Protein AF-A0A7C2IP32-F1 (afdb_monomer)

pLDDT: mean 75.03, s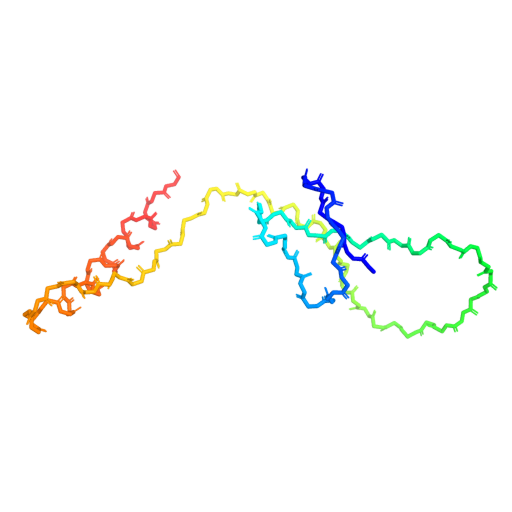td 16.5, range [39.69, 95.56]

Mean predicted aligned error: 17.82 Å

Foldseek 3Di:
DWAFPPPRDDDPDPPDQADPPPRGGTHDDDDPDDDDDDDDPPPPPPPDPPPPVVPPPPDDDQDQDDDPDPDVVCNVVSVVVSVVVVVVVVPDD

Structure (mmCIF, N/CA/C/O backbone):
data_AF-A0A7C2IP32-F1
#
_entry.id   AF-A0A7C2IP32-F1
#
loop_
_atom_site.group_PDB
_atom_site.id
_atom_site.type_symbol
_atom_site.label_atom_id
_atom_site.label_alt_id
_atom_site.label_comp_id
_atom_site.label_asym_id
_atom_site.label_entity_id
_atom_site.label_seq_id
_atom_site.pdbx_PDB_ins_code
_ato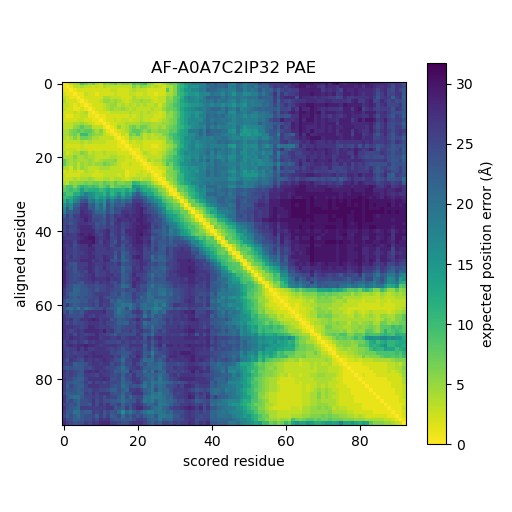m_site.Cartn_x
_atom_site.Cartn_y
_atom_site.Cartn_z
_atom_site.occupancy
_atom_site.B_iso_or_equiv
_atom_site.auth_seq_id
_atom_site.auth_comp_id
_atom_site.auth_asym_id
_atom_site.auth_atom_id
_atom_site.pdbx_PDB_model_num
ATOM 1 N N . MET A 1 1 ? -18.290 -25.508 3.412 1.00 82.69 1 MET A N 1
ATOM 2 C CA . MET A 1 1 ? -18.603 -24.514 2.354 1.00 82.69 1 MET A CA 1
ATOM 3 C C . MET A 1 1 ? -18.542 -23.125 2.964 1.00 82.69 1 MET A C 1
ATOM 5 O O . MET A 1 1 ? -19.142 -22.922 4.016 1.00 82.69 1 MET A O 1
ATOM 9 N N . LYS A 1 2 ? -17.816 -22.187 2.349 1.00 85.31 2 LYS A N 1
ATOM 10 C CA . LYS A 1 2 ? -17.694 -20.816 2.861 1.00 85.31 2 LYS A CA 1
ATOM 11 C C . LYS A 1 2 ? -18.513 -19.849 2.011 1.00 85.31 2 LYS A C 1
ATOM 13 O O . LYS A 1 2 ? -18.499 -19.966 0.789 1.00 85.31 2 LYS A O 1
ATOM 18 N N . ARG A 1 3 ? -19.225 -18.901 2.625 1.00 87.56 3 ARG A N 1
ATOM 19 C CA . ARG A 1 3 ? -20.089 -17.943 1.913 1.00 87.56 3 ARG A CA 1
ATOM 20 C C . ARG A 1 3 ? -19.660 -16.508 2.178 1.00 87.56 3 ARG A C 1
ATOM 22 O O . ARG A 1 3 ? -19.326 -16.148 3.303 1.00 87.56 3 ARG A O 1
ATOM 29 N N . CYS A 1 4 ? -19.677 -15.690 1.134 1.00 88.19 4 CYS A N 1
ATOM 30 C CA . CYS A 1 4 ? -19.437 -14.260 1.254 1.00 88.19 4 CYS A CA 1
ATOM 31 C C . CYS A 1 4 ? -20.699 -13.541 1.769 1.00 88.19 4 CYS A C 1
ATOM 33 O O . CYS A 1 4 ? -21.760 -13.721 1.165 1.00 88.19 4 CYS A O 1
ATOM 35 N N . PRO A 1 5 ? -20.616 -12.689 2.807 1.00 84.88 5 PRO A N 1
ATOM 36 C CA . PRO A 1 5 ? -21.767 -11.928 3.305 1.00 84.88 5 PRO A CA 1
ATOM 37 C C . PRO A 1 5 ? -22.226 -10.823 2.337 1.00 84.88 5 PRO A C 1
ATOM 39 O O . PRO A 1 5 ? -23.408 -10.504 2.294 1.00 84.88 5 PRO A O 1
ATOM 42 N N . THR A 1 6 ? -21.311 -10.283 1.528 1.00 82.88 6 THR A N 1
ATOM 43 C CA . THR A 1 6 ? -21.574 -9.153 0.621 1.00 82.88 6 THR A CA 1
ATOM 44 C C . THR A 1 6 ? -22.168 -9.589 -0.720 1.00 82.88 6 THR A C 1
ATOM 46 O O . THR A 1 6 ? -23.259 -9.163 -1.085 1.00 82.88 6 THR A O 1
ATOM 49 N N . CYS A 1 7 ? -21.485 -10.471 -1.460 1.00 88.94 7 CYS A N 1
ATOM 50 C CA . CYS A 1 7 ? -21.927 -10.914 -2.790 1.00 88.94 7 CYS A CA 1
ATOM 51 C C . CYS A 1 7 ? -22.652 -12.267 -2.801 1.00 88.94 7 CYS A C 1
ATOM 53 O O . CYS A 1 7 ? -23.005 -12.768 -3.868 1.00 88.94 7 CYS A O 1
ATOM 55 N N . GLN A 1 8 ? -22.843 -12.890 -1.633 1.00 86.44 8 GLN A N 1
ATOM 56 C CA . GLN A 1 8 ? -23.579 -14.147 -1.454 1.00 86.44 8 GLN A CA 1
ATOM 57 C C . GLN A 1 8 ? -23.017 -15.384 -2.180 1.00 86.44 8 GLN A C 1
ATOM 59 O O . GLN A 1 8 ? -23.625 -16.456 -2.100 1.00 86.44 8 GLN A O 1
ATOM 64 N N . ARG A 1 9 ? -21.849 -15.277 -2.830 1.00 86.38 9 ARG A N 1
ATOM 65 C CA . ARG A 1 9 ? -21.164 -16.403 -3.479 1.00 86.38 9 ARG A CA 1
ATOM 66 C C . ARG A 1 9 ? -20.650 -17.414 -2.460 1.00 86.38 9 ARG A C 1
ATOM 68 O O . ARG A 1 9 ? -20.123 -17.044 -1.408 1.00 86.38 9 ARG A O 1
ATOM 75 N N . THR A 1 10 ? -20.763 -18.686 -2.826 1.00 87.94 10 THR A N 1
ATOM 76 C CA . THR A 1 10 ? -20.284 -19.824 -2.042 1.00 87.94 10 THR A CA 1
ATOM 77 C C . THR A 1 10 ? -19.024 -20.381 -2.687 1.00 87.94 10 THR A C 1
ATOM 79 O O . THR A 1 10 ? -19.009 -20.668 -3.882 1.00 87.94 10 THR A O 1
ATOM 82 N N . TYR A 1 11 ? -17.978 -20.544 -1.887 1.00 86.62 11 TYR A N 1
ATOM 83 C CA . TYR A 1 11 ? -16.708 -21.123 -2.289 1.00 86.62 11 TYR A CA 1
ATOM 84 C C . TYR A 1 11 ? -16.534 -22.484 -1.609 1.00 86.62 11 TYR A C 1
ATOM 86 O O . TYR A 1 11 ? -16.811 -22.658 -0.414 1.00 86.62 11 TYR A O 1
ATOM 94 N N . THR A 1 12 ? -16.112 -23.463 -2.402 1.00 85.69 12 THR A N 1
ATOM 95 C CA . THR A 1 12 ? -15.794 -24.826 -1.955 1.00 85.69 12 THR A CA 1
ATOM 96 C C . THR A 1 12 ? -14.346 -24.959 -1.499 1.00 85.69 12 THR A C 1
ATOM 98 O O . THR A 1 12 ? -14.032 -25.887 -0.768 1.00 85.69 12 THR A O 1
ATOM 101 N N . ASP A 1 13 ? -13.487 -24.027 -1.907 1.00 81.25 13 ASP A N 1
ATOM 102 C CA . ASP A 1 13 ? -12.086 -23.977 -1.514 1.00 81.25 13 ASP A CA 1
ATOM 103 C C . ASP A 1 13 ? -11.957 -23.553 -0.043 1.00 81.25 13 ASP A C 1
ATOM 105 O O . ASP A 1 13 ? -12.355 -22.452 0.353 1.00 81.25 13 ASP A O 1
ATOM 109 N N . GLU A 1 14 ? -11.431 -24.455 0.783 1.00 72.00 14 GLU A N 1
ATOM 110 C CA . GLU A 1 14 ? -11.284 -24.242 2.221 1.00 72.00 14 GLU A CA 1
ATOM 111 C C . GLU A 1 14 ? -10.108 -23.322 2.574 1.00 72.00 14 GLU A C 1
ATOM 113 O O . GLU A 1 14 ? -10.143 -22.671 3.625 1.00 72.00 14 GLU A O 1
ATOM 118 N N . MET A 1 15 ? -9.110 -23.190 1.690 1.00 81.56 15 MET A N 1
ATOM 119 C CA . MET A 1 15 ? -7.994 -22.255 1.862 1.00 81.56 15 MET A CA 1
ATOM 120 C C . MET A 1 15 ? -8.405 -20.809 1.571 1.00 81.56 15 MET A C 1
ATOM 122 O O . MET A 1 15 ? -7.801 -19.878 2.112 1.00 81.56 15 MET A O 1
ATOM 126 N N . LEU A 1 16 ? -9.473 -20.593 0.796 1.00 81.00 16 LEU A N 1
ATOM 127 C CA . LEU A 1 16 ? -10.028 -19.261 0.579 1.00 81.00 16 LEU A CA 1
ATOM 128 C C . LEU A 1 16 ? -10.601 -18.686 1.885 1.00 81.00 16 LEU A C 1
ATOM 130 O O . LEU A 1 16 ? -11.604 -19.149 2.437 1.00 81.00 16 LEU A O 1
ATOM 134 N N . LYS A 1 17 ? -9.945 -17.643 2.398 1.00 83.94 17 LYS A N 1
ATOM 135 C CA . LYS A 1 17 ? -10.406 -16.860 3.558 1.00 83.94 17 LYS A CA 1
ATOM 136 C C . LYS A 1 17 ? -11.235 -15.639 3.145 1.00 83.94 17 LYS A C 1
ATOM 138 O O . LYS A 1 17 ? -12.084 -15.202 3.915 1.00 83.94 17 LYS A O 1
ATOM 143 N N . PHE A 1 18 ? -11.035 -15.141 1.923 1.00 86.81 18 PHE A N 1
ATOM 144 C CA . PHE A 1 18 ? -11.622 -13.898 1.417 1.00 86.81 18 PHE A CA 1
ATOM 145 C C . PHE A 1 18 ? -12.368 -14.113 0.100 1.00 86.81 18 PHE A C 1
ATOM 147 O O . PHE A 1 18 ? -12.019 -14.984 -0.702 1.00 86.81 18 PHE A O 1
ATOM 154 N N . CYS A 1 19 ? -13.392 -13.298 -0.135 1.00 89.19 19 CYS A N 1
ATOM 155 C CA . CYS A 1 19 ? -14.109 -13.262 -1.396 1.00 89.19 19 CYS A CA 1
ATOM 156 C C . CYS A 1 19 ? -13.238 -12.657 -2.502 1.00 89.19 19 CYS A C 1
ATOM 158 O O . CYS A 1 19 ? -12.660 -11.586 -2.340 1.00 89.19 19 CYS A O 1
ATOM 160 N N . ARG A 1 20 ? -13.203 -13.306 -3.668 1.00 86.56 20 ARG A N 1
ATOM 161 C CA . ARG A 1 20 ? -12.389 -12.866 -4.814 1.00 86.56 20 ARG A CA 1
ATOM 162 C C . ARG A 1 20 ? -12.909 -11.609 -5.525 1.00 86.56 20 ARG A C 1
ATOM 164 O O . ARG A 1 20 ? -12.191 -11.081 -6.362 1.00 86.56 20 ARG A O 1
ATOM 171 N N . ALA A 1 21 ? -14.142 -11.174 -5.260 1.00 82.88 21 ALA A N 1
ATOM 172 C CA . ALA A 1 21 ? -14.751 -10.018 -5.930 1.00 82.88 21 ALA A CA 1
ATOM 173 C C . ALA A 1 21 ? -14.723 -8.739 -5.076 1.00 82.88 21 ALA A C 1
ATOM 175 O O . ALA A 1 21 ? -14.596 -7.647 -5.614 1.00 82.88 21 ALA A O 1
ATOM 176 N N . ASP A 1 22 ? -14.842 -8.885 -3.758 1.00 79.94 22 ASP A N 1
ATOM 177 C CA . ASP A 1 22 ? -15.114 -7.778 -2.832 1.00 79.94 22 ASP A CA 1
ATOM 178 C C . ASP A 1 22 ? -14.238 -7.817 -1.566 1.00 79.94 22 ASP A C 1
ATOM 180 O O . ASP A 1 22 ? -14.359 -6.952 -0.705 1.00 79.94 22 ASP A O 1
ATOM 184 N N . GLY A 1 23 ? -13.338 -8.800 -1.440 1.00 82.38 23 GLY A N 1
ATOM 185 C CA . GLY A 1 23 ? -12.381 -8.897 -0.332 1.00 82.38 23 GLY A CA 1
ATOM 186 C C . GLY A 1 23 ? -12.990 -9.259 1.027 1.00 82.38 23 GLY A C 1
ATOM 187 O O . GLY A 1 23 ? -12.247 -9.448 1.987 1.00 82.38 23 GLY A O 1
ATOM 188 N N . ALA A 1 24 ? -14.315 -9.403 1.131 1.00 83.69 24 ALA A N 1
ATOM 189 C CA . ALA A 1 24 ? -14.982 -9.718 2.389 1.00 83.69 24 ALA A CA 1
ATOM 190 C C . ALA A 1 24 ? -14.604 -11.117 2.907 1.00 83.69 24 ALA A C 1
ATOM 192 O O . ALA A 1 24 ? -14.483 -12.076 2.138 1.00 83.69 24 ALA A O 1
ATOM 193 N N . THR A 1 25 ? -14.450 -11.249 4.224 1.00 85.00 25 THR A N 1
ATOM 194 C CA . THR A 1 25 ? -14.140 -12.524 4.883 1.00 85.00 25 THR A CA 1
ATOM 195 C C . THR A 1 25 ? -15.274 -13.525 4.682 1.00 85.00 25 THR A C 1
ATOM 197 O O . THR A 1 25 ? -16.443 -13.224 4.931 1.00 85.00 25 THR A O 1
ATOM 20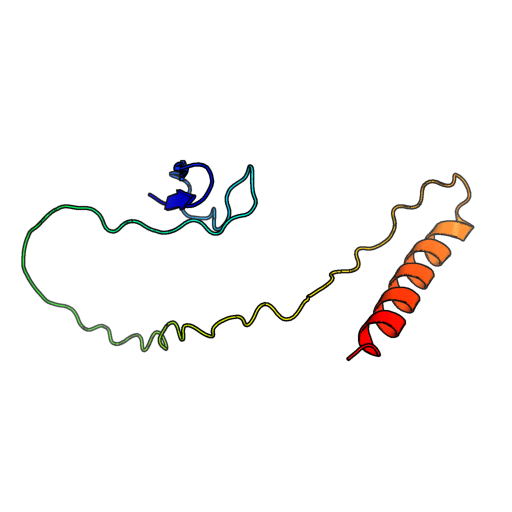0 N N . LEU A 1 26 ? -14.934 -14.733 4.236 1.00 86.12 26 LEU A N 1
ATOM 201 C CA . LEU A 1 26 ? -15.918 -15.783 4.008 1.00 86.12 26 LEU A CA 1
ATOM 202 C C . LEU A 1 26 ? -16.258 -16.493 5.322 1.00 86.12 26 LEU A C 1
ATOM 204 O O . LEU A 1 26 ? -15.367 -16.967 6.028 1.00 86.12 26 LEU A O 1
ATOM 208 N N . VAL A 1 27 ? -17.549 -16.624 5.618 1.00 83.19 27 VAL A N 1
ATOM 209 C CA . VAL A 1 27 ? -18.032 -17.313 6.822 1.00 83.19 27 VAL A CA 1
ATOM 210 C C . VAL A 1 27 ? -18.292 -18.789 6.535 1.00 83.19 27 VAL A C 1
ATOM 212 O O . VAL A 1 27 ? -18.813 -19.146 5.475 1.00 83.19 27 VAL A O 1
ATOM 215 N N . ILE A 1 28 ? -17.917 -19.657 7.475 1.00 78.62 28 ILE A N 1
ATOM 216 C CA . ILE A 1 28 ? -18.218 -21.090 7.418 1.00 78.62 28 ILE A CA 1
ATOM 217 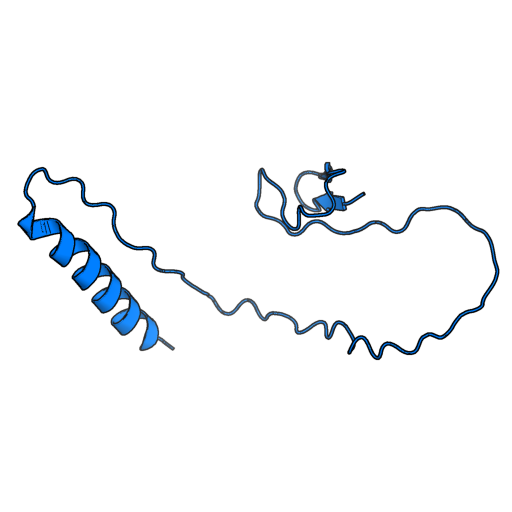C C . ILE A 1 28 ? -19.659 -21.249 7.899 1.00 78.62 28 ILE A C 1
ATOM 219 O O . ILE A 1 28 ? -19.939 -20.978 9.065 1.00 78.62 28 ILE A O 1
ATOM 223 N N . LEU A 1 29 ? -20.578 -21.662 7.021 1.00 64.56 29 LEU A N 1
ATOM 224 C CA . LEU A 1 29 ? -21.878 -22.111 7.514 1.00 64.56 29 LEU A CA 1
ATOM 225 C C . LEU A 1 29 ? -21.708 -23.519 8.103 1.00 64.56 29 LEU A C 1
ATOM 227 O O . LEU A 1 29 ? -21.174 -24.387 7.401 1.00 64.56 29 LEU A O 1
ATOM 231 N N . PRO A 1 30 ? -22.153 -23.763 9.350 1.00 59.97 30 PRO A N 1
ATOM 232 C CA . PRO A 1 30 ? -22.268 -25.120 9.855 1.00 59.97 30 PRO A CA 1
ATOM 233 C C . PRO A 1 30 ? -23.239 -25.902 8.955 1.00 59.97 30 PRO A C 1
ATOM 235 O O . PRO A 1 30 ? -24.237 -25.333 8.495 1.00 59.97 30 PRO A O 1
ATOM 238 N N . PRO A 1 31 ? -22.951 -27.179 8.649 1.00 54.34 31 PRO A N 1
ATOM 239 C CA . PRO A 1 31 ? -23.874 -28.001 7.889 1.00 54.34 31 PRO A CA 1
ATOM 240 C C . PRO A 1 31 ? -25.165 -28.161 8.694 1.00 54.34 31 PRO A C 1
ATOM 242 O O . PRO A 1 31 ? -25.153 -28.574 9.852 1.00 54.34 31 PRO A O 1
ATOM 245 N N . ALA A 1 32 ? -26.286 -27.794 8.080 1.00 51.94 32 ALA A N 1
ATOM 246 C CA . ALA A 1 32 ? -27.604 -28.079 8.614 1.00 51.94 32 ALA A CA 1
ATOM 247 C C . ALA A 1 32 ? -27.888 -29.576 8.444 1.00 51.94 32 ALA A C 1
ATOM 249 O O . ALA A 1 32 ? -28.434 -29.994 7.427 1.00 51.94 32 ALA A O 1
ATOM 250 N N . SER A 1 33 ? -27.498 -30.382 9.424 1.00 46.84 33 SER A N 1
ATOM 251 C CA . SER A 1 33 ? -28.057 -31.718 9.608 1.00 46.84 33 SER A CA 1
ATOM 252 C C . SER A 1 33 ? -27.860 -32.155 11.051 1.00 46.84 33 SER A C 1
ATOM 254 O O . SER A 1 33 ? -26.735 -32.356 11.505 1.00 46.84 33 SER A O 1
ATOM 256 N N . SER A 1 34 ? -28.992 -32.238 11.743 1.00 58.72 34 SER A N 1
ATOM 257 C CA . SER A 1 34 ? -29.231 -33.005 12.957 1.00 58.72 34 SER A CA 1
ATOM 258 C C . SER A 1 34 ? -28.494 -34.342 12.925 1.00 58.72 34 SER A C 1
ATOM 260 O O . SER A 1 34 ? -28.505 -34.992 11.888 1.00 58.72 34 SER A O 1
ATOM 262 N N . ASP A 1 35 ? -27.831 -34.701 14.023 1.00 43.16 35 ASP A N 1
ATOM 263 C CA . ASP A 1 35 ? -27.975 -35.971 14.748 1.00 43.16 35 ASP A CA 1
ATOM 264 C C . ASP A 1 35 ? -26.857 -36.077 15.810 1.00 43.16 35 ASP A C 1
ATOM 266 O O . ASP A 1 35 ? -25.712 -35.667 15.629 1.00 43.16 35 ASP A O 1
ATOM 270 N N . ASN A 1 36 ? -27.273 -36.545 16.976 1.00 66.56 36 ASN A N 1
ATOM 271 C CA . ASN A 1 36 ? -26.599 -36.682 18.263 1.00 66.56 36 ASN A CA 1
ATOM 272 C C . ASN A 1 36 ? -25.468 -37.731 18.303 1.00 66.56 36 ASN A C 1
ATOM 274 O O . ASN A 1 36 ? -25.677 -38.861 17.880 1.00 66.56 36 ASN A O 1
ATOM 278 N N . GLU A 1 37 ? -24.332 -37.403 18.933 1.00 47.09 37 GLU A N 1
ATOM 279 C CA . GLU A 1 37 ? -23.783 -38.047 20.155 1.00 47.09 37 GLU A CA 1
ATOM 280 C C . GLU A 1 37 ? -22.320 -37.604 20.417 1.00 47.09 37 GLU A C 1
ATOM 282 O O . GLU A 1 37 ? -21.598 -37.242 19.484 1.00 47.09 37 GLU A O 1
ATOM 287 N N . PRO A 1 38 ? -21.890 -37.574 21.694 1.00 63.09 38 PRO A N 1
ATOM 288 C CA . PRO A 1 38 ? -20.620 -37.017 22.146 1.00 63.09 38 PRO A CA 1
ATOM 289 C C . PRO A 1 38 ? -19.487 -38.054 22.069 1.00 63.09 38 PRO A C 1
ATOM 291 O O . PRO A 1 38 ? -19.744 -39.245 21.925 1.00 63.09 38 PRO A O 1
AT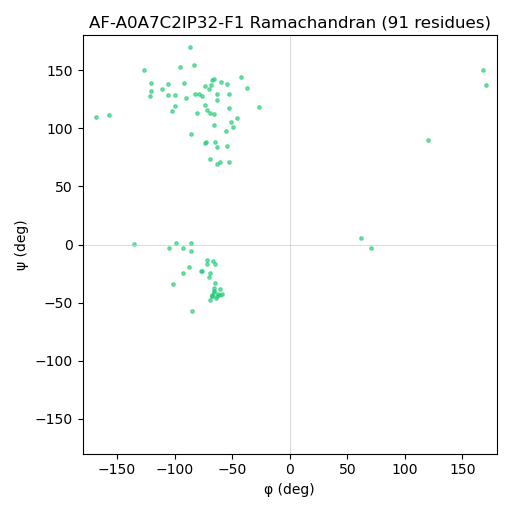OM 294 N N . THR A 1 39 ? -18.243 -37.594 22.269 1.00 43.75 39 THR A N 1
ATOM 295 C CA . THR A 1 39 ? -17.001 -38.354 22.576 1.00 43.75 39 THR A CA 1
ATOM 296 C C . THR A 1 39 ? -15.909 -38.170 21.521 1.00 43.75 39 THR A C 1
ATOM 298 O O . THR A 1 39 ? -15.811 -38.930 20.567 1.00 43.75 39 THR A O 1
ATOM 301 N N . VAL A 1 40 ? -15.057 -37.163 21.722 1.00 48.06 40 VAL A N 1
ATOM 302 C CA . VAL A 1 40 ? -13.699 -37.327 22.279 1.00 48.06 40 VAL A CA 1
ATOM 303 C C . VAL A 1 40 ? -13.159 -35.932 22.616 1.00 48.06 40 VAL A C 1
ATOM 305 O O . VAL A 1 40 ? -12.875 -35.136 21.725 1.00 48.06 40 VAL A O 1
ATOM 308 N N . ASP A 1 41 ? -13.037 -35.625 23.910 1.00 51.19 41 ASP A N 1
ATOM 309 C CA . ASP A 1 41 ? -12.300 -34.449 24.386 1.00 51.19 41 ASP A CA 1
ATOM 310 C C . ASP A 1 41 ? -10.801 -34.728 24.234 1.00 51.19 41 ASP A C 1
ATOM 312 O O . ASP A 1 41 ? -10.137 -35.258 25.121 1.00 51.19 41 ASP A O 1
ATOM 316 N N . LEU A 1 42 ? -10.271 -34.427 23.053 1.00 47.41 42 LEU A N 1
ATOM 317 C CA . LEU A 1 42 ? -8.882 -34.020 22.937 1.00 47.41 42 LEU A CA 1
ATOM 318 C C . LEU A 1 42 ? -8.898 -32.527 23.201 1.00 47.41 42 LEU A C 1
ATOM 320 O O . LEU A 1 42 ? -9.148 -31.735 22.291 1.00 47.41 42 LEU A O 1
ATOM 324 N N . SER A 1 43 ? -8.648 -32.163 24.454 1.00 51.44 43 SER A N 1
ATOM 325 C CA . SER A 1 43 ? -8.310 -30.813 24.876 1.00 51.44 43 SER A CA 1
ATOM 326 C C . SER A 1 43 ? -6.984 -30.404 24.217 1.00 51.44 43 SER A C 1
ATOM 328 O O . SER A 1 43 ? -5.942 -30.235 24.843 1.00 51.44 43 SER A O 1
ATOM 330 N N . ILE A 1 44 ? -7.025 -30.203 22.898 1.00 47.91 44 ILE A N 1
ATOM 331 C CA . ILE A 1 44 ? -6.309 -29.093 22.312 1.00 47.91 44 ILE A CA 1
ATOM 332 C C . ILE A 1 44 ? -7.041 -27.897 22.890 1.00 47.91 44 ILE A C 1
ATOM 334 O O . ILE A 1 44 ? -8.149 -27.558 22.475 1.00 47.91 44 ILE A O 1
ATOM 338 N N . THR A 1 45 ? -6.421 -27.272 23.880 1.00 45.91 45 THR A N 1
ATOM 339 C CA . THR A 1 45 ? -6.664 -25.878 24.212 1.00 45.91 45 THR A CA 1
ATOM 340 C C . THR A 1 45 ? -6.291 -25.069 22.968 1.00 45.91 45 THR A C 1
ATOM 342 O O . THR A 1 45 ? -5.258 -24.408 22.918 1.00 45.91 45 THR A O 1
ATOM 345 N N . GLN A 1 46 ? -7.104 -25.158 21.910 1.00 57.44 46 GLN A N 1
ATOM 346 C CA . GLN A 1 46 ? -7.234 -24.098 20.935 1.00 57.44 46 GLN A CA 1
ATOM 347 C C . GLN A 1 46 ? -7.849 -22.982 21.747 1.00 57.44 46 GLN A C 1
ATOM 349 O O . GLN A 1 46 ? -9.064 -22.898 21.928 1.00 57.44 46 GLN A O 1
ATOM 354 N N . GLN A 1 47 ? -6.929 -22.221 22.348 1.00 49.16 47 GLN A N 1
ATOM 355 C CA . GLN A 1 47 ? -7.125 -20.864 22.805 1.00 49.16 47 GLN A CA 1
ATOM 356 C C . GLN A 1 47 ? -8.205 -20.279 21.928 1.00 49.16 47 GLN A C 1
ATOM 358 O O . GLN A 1 47 ? -8.082 -20.312 20.697 1.00 49.16 47 GLN A O 1
ATOM 363 N N . GLY A 1 48 ? -9.300 -19.907 22.590 1.00 39.69 48 GLY A N 1
ATOM 364 C CA . GLY A 1 48 ? -10.482 -19.430 21.925 1.00 39.69 48 GLY A CA 1
ATOM 365 C C . GLY A 1 48 ? -10.071 -18.496 20.805 1.00 39.69 48 GLY A C 1
ATOM 366 O O . GLY A 1 48 ? -9.122 -17.716 20.928 1.00 39.69 48 GLY A O 1
ATOM 367 N N . ALA A 1 49 ? -10.819 -18.563 19.713 1.00 50.97 49 ALA A N 1
ATOM 368 C CA . ALA A 1 49 ? -11.068 -17.350 18.979 1.00 50.97 49 ALA A CA 1
ATOM 369 C C . ALA A 1 49 ? -11.648 -16.360 19.999 1.00 50.97 49 ALA A C 1
ATOM 371 O O . ALA A 1 49 ? -12.861 -16.234 20.159 1.00 50.97 49 ALA A O 1
ATOM 372 N N . GLU A 1 50 ? -10.766 -15.665 20.722 1.00 41.38 50 GLU A N 1
ATOM 373 C CA . GLU A 1 50 ? -10.992 -14.279 21.008 1.00 41.38 50 GLU A CA 1
ATOM 374 C C . GLU A 1 50 ? -11.407 -13.737 19.650 1.00 41.38 50 GLU A C 1
ATOM 376 O O . GLU A 1 50 ? -10.630 -13.642 18.697 1.00 41.38 50 GLU A O 1
ATOM 381 N N . THR A 1 51 ? -12.686 -13.409 19.547 1.00 44.88 51 THR A N 1
ATOM 382 C CA . THR A 1 51 ? -13.077 -12.195 18.871 1.00 44.88 51 THR A CA 1
ATOM 383 C C . THR A 1 51 ? -12.265 -11.074 19.520 1.00 44.88 51 THR A C 1
ATOM 385 O O . THR A 1 51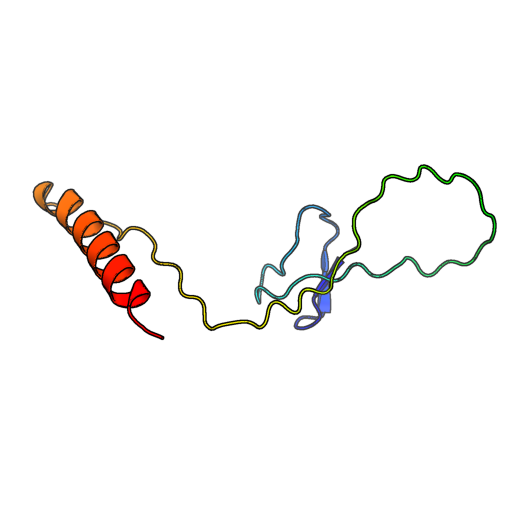 ? -12.804 -10.250 20.255 1.00 44.88 51 THR A O 1
ATOM 388 N N . THR A 1 52 ? -10.951 -11.032 19.268 1.00 46.62 52 THR A N 1
ATOM 389 C CA . THR A 1 52 ? -10.249 -9.783 19.134 1.00 46.62 52 THR A CA 1
ATOM 390 C C . THR A 1 52 ? -11.0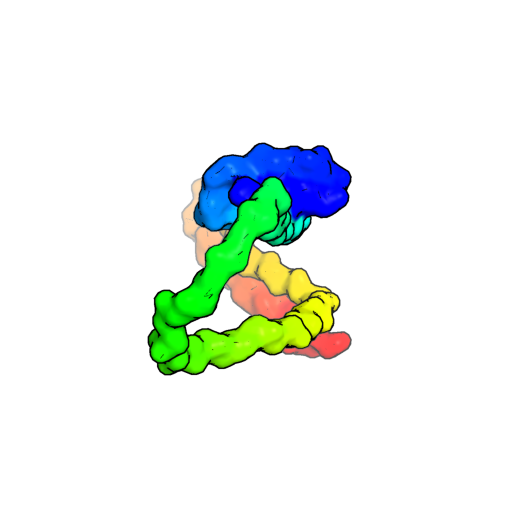71 -9.143 18.049 1.00 46.62 52 THR A C 1
ATOM 392 O O . THR A 1 52 ? -10.994 -9.511 16.875 1.00 46.62 52 THR A O 1
ATOM 395 N N . GLN A 1 53 ? -11.997 -8.282 18.468 1.00 52.62 53 GLN A N 1
ATOM 396 C CA . GLN A 1 53 ? -12.448 -7.240 17.594 1.00 52.62 53 GLN A CA 1
ATOM 397 C C . GLN A 1 53 ? -11.141 -6.654 17.105 1.00 52.62 53 GLN A C 1
ATOM 399 O O . GLN A 1 53 ? -10.444 -5.974 17.860 1.00 52.62 53 GLN A O 1
ATOM 404 N N . PHE A 1 54 ? -10.756 -7.024 15.885 1.00 54.19 54 PHE A N 1
ATOM 405 C CA . PHE A 1 54 ? -9.813 -6.262 15.119 1.00 54.19 54 PHE A CA 1
ATOM 406 C C . PHE A 1 54 ? -10.588 -4.972 14.953 1.00 54.19 54 PHE A C 1
ATOM 408 O O . PHE A 1 54 ? -11.391 -4.817 14.034 1.00 54.19 54 PHE A O 1
ATOM 415 N N . ARG A 1 55 ? -10.494 -4.112 15.977 1.00 60.34 55 ARG A N 1
ATOM 416 C CA . ARG A 1 55 ? -10.808 -2.713 15.858 1.00 60.34 55 ARG A CA 1
ATOM 417 C C . ARG A 1 55 ? -9.973 -2.385 14.656 1.00 60.34 55 ARG A C 1
ATOM 419 O O . ARG A 1 55 ? -8.754 -2.511 14.725 1.00 60.34 55 ARG A O 1
ATOM 426 N N . SER A 1 56 ? -10.649 -2.209 13.530 1.00 65.81 56 SER A N 1
ATOM 427 C CA . SER A 1 56 ? -10.023 -1.919 12.263 1.00 65.81 56 SER A CA 1
ATOM 428 C C . SER A 1 56 ? -9.480 -0.516 12.440 1.00 65.81 56 SER A C 1
ATOM 430 O O . SER A 1 56 ? -10.095 0.460 12.013 1.00 65.81 56 SER A O 1
ATOM 432 N N . SER A 1 57 ? -8.399 -0.412 13.213 1.00 75.75 57 SER A N 1
ATOM 433 C CA . SER A 1 57 ? -7.548 0.743 13.219 1.00 75.75 57 SER A CA 1
ATOM 434 C C . SER A 1 57 ? -7.203 0.939 11.753 1.00 75.75 57 SER A C 1
ATOM 436 O O . SER A 1 57 ? -6.910 -0.042 11.055 1.00 75.75 57 SER A O 1
ATOM 438 N N . PRO A 1 58 ? -7.368 2.163 11.240 1.00 82.25 58 PRO A N 1
ATOM 439 C CA . PRO A 1 58 ? -7.028 2.435 9.860 1.00 82.25 58 PRO A CA 1
ATOM 440 C C . PRO A 1 58 ? -5.586 1.970 9.641 1.00 82.25 58 PRO A C 1
ATOM 442 O O . PRO A 1 58 ? -4.668 2.419 10.318 1.00 82.25 58 PRO A O 1
ATOM 445 N N . SER A 1 59 ? -5.415 0.995 8.753 1.00 86.56 59 SER A N 1
ATOM 446 C CA . SER A 1 59 ? -4.130 0.364 8.477 1.00 86.56 59 SER A CA 1
ATOM 447 C C . SER A 1 59 ? -3.796 0.558 7.010 1.00 86.56 59 SER A C 1
ATOM 449 O O . SER A 1 59 ? -4.633 0.287 6.147 1.00 86.56 59 SER A O 1
ATOM 451 N N . ILE A 1 60 ? -2.574 0.994 6.730 1.00 89.75 60 ILE A N 1
ATOM 452 C CA . ILE A 1 60 ? -2.079 1.236 5.377 1.00 89.75 60 ILE A CA 1
ATOM 453 C C . ILE A 1 60 ? -0.846 0.360 5.179 1.00 89.75 60 ILE A C 1
ATOM 455 O O . ILE A 1 60 ? 0.067 0.378 5.999 1.00 89.75 60 ILE A O 1
ATOM 459 N N . ALA A 1 61 ? -0.830 -0.414 4.096 1.00 91.88 61 ALA A N 1
ATOM 460 C CA . ALA A 1 61 ? 0.342 -1.169 3.673 1.00 91.88 61 ALA A CA 1
ATOM 461 C C . ALA A 1 61 ? 1.045 -0.410 2.543 1.00 91.88 61 ALA A C 1
ATOM 463 O O . ALA A 1 61 ? 0.405 -0.043 1.556 1.00 91.88 61 ALA A O 1
ATOM 464 N N . VAL A 1 62 ? 2.352 -0.194 2.685 1.00 91.38 62 VAL A N 1
ATOM 465 C CA . VAL A 1 62 ? 3.204 0.383 1.639 1.00 91.38 62 VAL A CA 1
ATOM 466 C C . VAL A 1 62 ? 3.933 -0.764 0.946 1.00 91.38 62 VAL A C 1
ATOM 468 O O . VAL A 1 62 ? 4.647 -1.530 1.588 1.00 91.38 62 VAL A O 1
ATOM 471 N N . LEU A 1 63 ? 3.701 -0.913 -0.355 1.00 89.75 63 LEU A N 1
ATOM 472 C CA . LEU A 1 63 ? 4.386 -1.882 -1.212 1.00 89.75 63 LEU A CA 1
ATOM 473 C C . LEU A 1 63 ? 5.567 -1.193 -1.916 1.00 89.75 63 LEU A C 1
ATOM 475 O O . LEU A 1 63 ? 5.479 0.013 -2.158 1.00 89.75 63 LEU A O 1
ATOM 479 N N . PRO A 1 64 ? 6.628 -1.932 -2.291 1.00 84.00 64 PRO A N 1
ATOM 480 C CA . PRO A 1 64 ? 7.701 -1.387 -3.117 1.00 84.00 64 PRO A CA 1
ATOM 481 C C . PRO A 1 64 ? 7.153 -0.787 -4.415 1.00 84.00 64 PRO A C 1
ATOM 483 O O . PRO A 1 64 ? 6.260 -1.362 -5.050 1.00 84.00 64 PRO A O 1
ATOM 486 N N . PHE A 1 65 ? 7.678 0.373 -4.808 1.00 84.75 65 PHE A N 1
ATOM 487 C CA . PHE A 1 65 ? 7.267 1.024 -6.045 1.00 84.75 65 PHE A CA 1
ATOM 488 C C . PHE A 1 65 ? 7.849 0.289 -7.253 1.00 84.75 65 PHE A C 1
ATOM 490 O O . PHE A 1 65 ? 9.020 -0.075 -7.279 1.00 84.75 65 PHE A O 1
ATOM 497 N N . VAL A 1 66 ? 7.023 0.086 -8.281 1.00 82.69 66 VAL A N 1
ATOM 498 C CA . VAL A 1 66 ? 7.488 -0.481 -9.549 1.00 82.69 66 VAL A CA 1
ATOM 499 C C . VAL A 1 66 ? 8.288 0.581 -10.290 1.00 82.69 66 VAL A C 1
ATOM 501 O O . VAL A 1 66 ? 7.753 1.633 -10.647 1.00 82.69 66 VAL A O 1
ATOM 504 N N . HIS A 1 67 ? 9.553 0.284 -10.557 1.00 82.56 67 HIS A N 1
ATOM 505 C CA . HIS A 1 67 ? 10.403 1.130 -11.373 1.00 82.56 67 HIS A CA 1
ATOM 506 C C . HIS A 1 67 ? 9.927 1.099 -12.843 1.00 82.56 67 HIS A C 1
ATOM 508 O O . HIS A 1 67 ? 9.950 0.064 -13.505 1.00 82.56 67 HIS A O 1
ATOM 514 N N . MET A 1 68 ? 9.422 2.234 -13.342 1.00 79.56 68 MET A N 1
ATOM 515 C CA . MET A 1 68 ? 8.902 2.388 -14.717 1.00 79.56 68 MET A CA 1
ATOM 516 C C . MET A 1 68 ? 9.854 3.164 -15.642 1.00 79.56 68 MET A C 1
ATOM 518 O O . MET A 1 68 ? 9.553 3.345 -16.823 1.00 79.56 68 MET A O 1
ATOM 522 N N . SER A 1 69 ? 10.980 3.645 -15.111 1.00 76.81 69 SER A N 1
ATOM 523 C CA . SER A 1 69 ? 12.002 4.344 -15.887 1.00 76.81 69 SER A CA 1
ATOM 524 C C . SER A 1 69 ? 12.930 3.334 -16.569 1.00 76.81 69 SER A C 1
ATOM 526 O O . SER A 1 69 ? 13.084 2.202 -16.124 1.00 76.81 69 SER A O 1
ATOM 528 N N . SER A 1 70 ? 13.554 3.728 -17.680 1.00 75.56 70 SER A N 1
ATOM 529 C CA . SER A 1 70 ? 14.573 2.901 -18.356 1.00 75.56 70 SER A CA 1
ATOM 530 C C . SER A 1 70 ? 15.979 3.090 -17.777 1.00 75.56 70 SER A C 1
ATOM 532 O O . SER A 1 70 ? 16.935 2.520 -18.297 1.00 75.56 70 SER A O 1
ATOM 534 N N . ASP A 1 71 ? 16.105 3.925 -16.746 1.00 78.56 71 ASP A N 1
ATOM 535 C CA . ASP A 1 71 ? 17.376 4.344 -16.173 1.00 78.56 71 ASP A CA 1
ATOM 536 C C . ASP A 1 71 ? 17.654 3.579 -14.865 1.00 78.56 71 ASP A C 1
ATOM 538 O O . ASP A 1 71 ? 16.892 3.741 -13.909 1.00 78.56 71 ASP A O 1
ATOM 542 N N . PRO A 1 72 ? 18.702 2.738 -14.814 1.00 71.69 72 PRO A N 1
ATOM 543 C CA . PRO A 1 72 ? 18.954 1.805 -13.713 1.00 71.69 72 PRO A CA 1
ATOM 544 C C . PRO A 1 72 ? 19.296 2.478 -12.375 1.00 71.69 72 PRO A C 1
ATOM 546 O O . PRO A 1 72 ? 19.238 1.821 -11.338 1.00 71.69 72 PRO A O 1
ATOM 549 N N . ASP A 1 73 ? 19.625 3.774 -12.355 1.00 73.88 73 ASP A N 1
ATOM 550 C CA . ASP A 1 73 ? 19.878 4.495 -11.103 1.00 73.88 73 ASP A CA 1
ATOM 551 C C . ASP A 1 73 ? 18.581 4.753 -10.304 1.00 73.88 73 ASP A C 1
ATOM 553 O O . ASP A 1 73 ? 18.624 5.008 -9.098 1.00 73.88 73 ASP A O 1
ATOM 557 N N . ASN A 1 74 ? 17.405 4.629 -10.934 1.00 72.94 74 ASN A N 1
ATOM 558 C CA . ASN A 1 74 ? 16.105 4.864 -10.295 1.00 72.94 74 ASN A CA 1
ATOM 559 C C . ASN A 1 74 ? 15.519 3.646 -9.548 1.00 72.94 74 ASN A C 1
ATOM 561 O O . ASN A 1 74 ? 14.497 3.796 -8.871 1.00 72.94 74 ASN A O 1
ATOM 565 N N . ASP A 1 75 ? 16.142 2.465 -9.610 1.00 73.81 75 ASP A N 1
ATOM 566 C CA . ASP A 1 75 ? 15.696 1.302 -8.822 1.00 73.81 75 ASP A CA 1
ATOM 567 C C . ASP A 1 75 ? 15.839 1.573 -7.313 1.00 73.81 75 ASP A C 1
ATOM 569 O O . ASP A 1 75 ? 14.885 1.422 -6.549 1.00 73.81 75 ASP A O 1
ATOM 573 N N . TYR A 1 76 ? 16.986 2.115 -6.890 1.00 83.06 76 TYR A N 1
ATOM 574 C CA . TYR A 1 76 ? 17.222 2.501 -5.491 1.00 83.06 76 TYR A CA 1
ATOM 575 C C . TYR A 1 76 ? 16.382 3.700 -5.048 1.00 83.06 76 TYR A C 1
ATOM 577 O O . TYR A 1 76 ? 16.107 3.873 -3.861 1.00 83.06 76 TYR A O 1
ATOM 585 N N . PHE A 1 77 ? 15.969 4.536 -6.000 1.00 85.81 77 PHE A N 1
ATOM 586 C CA . PHE A 1 77 ? 15.071 5.649 -5.727 1.00 85.81 77 PHE A CA 1
ATOM 587 C C . PHE A 1 77 ? 13.678 5.148 -5.332 1.00 85.81 77 PHE A C 1
ATOM 589 O O . PHE A 1 77 ? 13.112 5.626 -4.351 1.00 85.81 77 PHE A O 1
ATOM 596 N N . CYS A 1 78 ? 13.147 4.151 -6.047 1.00 87.38 78 CYS A N 1
ATOM 597 C CA . CYS A 1 78 ? 11.849 3.548 -5.746 1.00 87.38 78 CYS A CA 1
ATOM 598 C C . CYS A 1 78 ? 11.825 2.916 -4.346 1.00 87.38 78 CYS A C 1
ATOM 600 O O . CYS A 1 78 ? 10.879 3.142 -3.588 1.00 87.38 78 CYS A O 1
ATOM 602 N N . ASP A 1 79 ? 12.883 2.194 -3.977 1.00 87.44 79 ASP A N 1
ATOM 603 C CA . ASP A 1 79 ? 13.003 1.590 -2.648 1.00 87.44 79 ASP A CA 1
ATOM 604 C C . ASP A 1 79 ? 13.165 2.650 -1.548 1.00 87.44 79 ASP A C 1
ATOM 606 O O . ASP A 1 79 ? 12.456 2.612 -0.539 1.00 87.44 79 ASP A O 1
ATOM 610 N N . GLY A 1 80 ? 14.018 3.657 -1.769 1.00 90.19 80 GLY A N 1
ATOM 611 C CA . GLY A 1 80 ? 14.206 4.758 -0.820 1.00 90.19 80 GLY A CA 1
ATOM 612 C C . GLY A 1 80 ? 12.922 5.556 -0.567 1.00 90.19 80 GLY A C 1
ATOM 613 O O . GLY A 1 80 ? 12.629 5.924 0.570 1.00 90.19 80 GLY A O 1
ATOM 614 N N . LEU A 1 81 ? 12.107 5.774 -1.603 1.00 91.50 81 LEU A N 1
ATOM 615 C CA . LEU A 1 81 ? 10.796 6.410 -1.461 1.00 91.50 81 LEU A CA 1
ATOM 616 C C . LEU A 1 81 ? 9.808 5.561 -0.656 1.00 91.50 81 LEU A C 1
ATOM 618 O O . LEU A 1 81 ? 9.035 6.110 0.134 1.00 91.50 81 LEU A O 1
ATOM 622 N N . ALA A 1 82 ? 9.800 4.241 -0.861 1.00 92.12 82 ALA A N 1
ATOM 623 C CA . ALA A 1 82 ? 8.940 3.342 -0.098 1.00 92.12 82 ALA A CA 1
ATOM 624 C C . ALA A 1 82 ? 9.288 3.393 1.397 1.00 92.12 82 ALA A C 1
ATOM 626 O O . ALA A 1 82 ? 8.385 3.486 2.230 1.00 92.12 82 ALA A O 1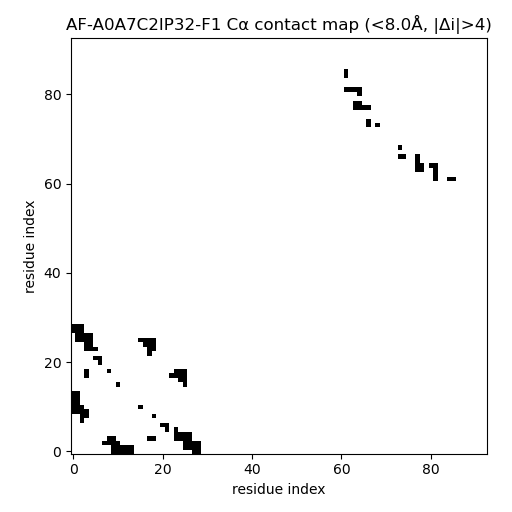
ATOM 627 N N . GLU A 1 83 ? 10.579 3.408 1.731 1.00 93.06 83 GLU A N 1
ATOM 628 C CA . GLU A 1 83 ? 11.059 3.484 3.112 1.00 93.06 83 GLU A CA 1
ATOM 629 C C . GLU A 1 83 ? 10.751 4.835 3.778 1.00 93.06 83 GLU A C 1
ATOM 631 O O . GLU A 1 83 ? 10.239 4.868 4.901 1.00 93.06 83 GLU A O 1
ATOM 636 N N . GLU A 1 84 ? 10.958 5.952 3.074 1.00 94.81 84 GLU A N 1
ATOM 637 C CA . GLU A 1 84 ? 10.589 7.289 3.563 1.00 94.81 84 GLU A CA 1
ATOM 638 C C . GLU A 1 84 ? 9.087 7.400 3.857 1.00 94.81 84 GLU A C 1
ATOM 640 O O . GLU A 1 84 ? 8.687 7.926 4.900 1.00 94.81 84 GLU A O 1
ATOM 645 N N . LEU A 1 85 ? 8.234 6.860 2.979 1.00 94.88 85 LEU A N 1
ATOM 646 C CA . LEU A 1 85 ? 6.786 6.880 3.178 1.00 94.88 85 LEU A CA 1
ATOM 647 C C . LEU A 1 85 ? 6.371 6.036 4.389 1.00 94.88 85 LEU A C 1
ATOM 649 O O . LEU A 1 85 ? 5.518 6.455 5.170 1.00 94.88 85 LEU A O 1
ATOM 653 N N . LEU A 1 86 ? 6.993 4.871 4.573 1.00 94.31 86 LEU A N 1
ATOM 654 C CA . LEU A 1 86 ? 6.730 3.975 5.699 1.00 94.31 86 LEU A CA 1
ATOM 655 C C . LEU A 1 86 ? 7.106 4.647 7.030 1.00 94.31 86 LEU A C 1
ATOM 657 O O . LEU A 1 86 ? 6.308 4.652 7.969 1.00 94.31 86 LEU A O 1
ATOM 661 N N . ASN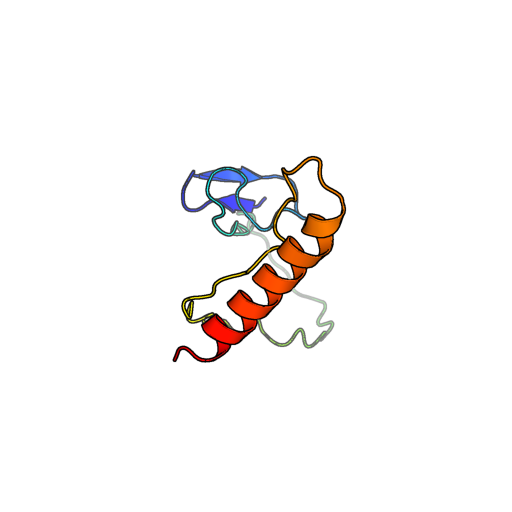 A 1 87 ? 8.262 5.315 7.075 1.00 94.94 87 ASN A N 1
ATOM 662 C CA . ASN A 1 87 ? 8.721 6.091 8.230 1.00 94.94 87 ASN A CA 1
ATOM 663 C C . ASN A 1 87 ? 7.846 7.318 8.520 1.00 94.94 87 ASN A C 1
ATOM 665 O O . ASN A 1 87 ? 7.638 7.667 9.685 1.00 94.94 87 ASN A O 1
ATOM 669 N N . ALA A 1 88 ? 7.345 7.994 7.484 1.00 95.56 88 ALA A N 1
ATOM 670 C CA . ALA A 1 88 ? 6.448 9.133 7.637 1.00 95.56 88 ALA A CA 1
ATOM 671 C C . ALA A 1 88 ? 5.077 8.703 8.178 1.00 95.56 88 ALA A C 1
ATOM 673 O O . ALA A 1 88 ? 4.590 9.294 9.141 1.00 95.56 88 ALA A O 1
ATOM 674 N N . LEU A 1 89 ? 4.484 7.651 7.605 1.00 93.75 89 LEU A N 1
ATOM 675 C CA . LEU A 1 89 ? 3.191 7.114 8.037 1.00 93.75 89 LEU A CA 1
ATOM 676 C C . LEU A 1 89 ? 3.247 6.541 9.458 1.00 93.75 89 LEU A C 1
ATOM 678 O O . LEU A 1 89 ? 2.280 6.679 10.200 1.00 93.75 89 LEU A O 1
ATOM 682 N N . ALA A 1 90 ? 4.382 5.970 9.871 1.00 91.19 90 ALA A N 1
ATOM 683 C CA . ALA A 1 90 ? 4.573 5.445 11.224 1.00 91.19 90 ALA A CA 1
ATOM 684 C C . ALA A 1 90 ? 4.539 6.518 12.332 1.00 91.19 90 ALA A C 1
ATOM 686 O O . ALA A 1 90 ? 4.400 6.173 13.502 1.00 91.19 90 ALA A O 1
ATOM 687 N N . LYS A 1 91 ? 4.683 7.806 11.990 1.00 92.56 91 LYS A N 1
ATOM 688 C CA . LYS A 1 91 ? 4.646 8.930 12.947 1.00 92.56 91 LYS A CA 1
ATOM 689 C C . LYS A 1 91 ? 3.253 9.548 13.109 1.00 92.56 91 LYS A C 1
ATOM 691 O O . LYS A 1 91 ? 3.109 10.500 13.872 1.00 92.56 91 LYS A O 1
ATOM 696 N N . ILE A 1 92 ? 2.267 9.076 12.351 1.00 86.56 92 ILE A N 1
ATOM 697 C CA . ILE A 1 92 ? 0.898 9.592 12.381 1.00 86.56 92 ILE A CA 1
ATOM 698 C C . ILE A 1 92 ? 0.114 8.796 13.431 1.00 86.56 92 ILE A C 1
ATOM 700 O O . ILE A 1 92 ? 0.096 7.568 13.366 1.00 86.56 92 ILE A O 1
ATOM 704 N N . GLU A 1 93 ? -0.517 9.497 14.379 1.00 72.31 93 GLU A N 1
ATOM 705 C CA . GLU A 1 93 ? -1.383 8.920 15.427 1.00 72.31 93 GLU A CA 1
ATOM 706 C C . GLU A 1 93 ? -2.877 9.065 15.108 1.00 72.31 93 GLU A C 1
ATOM 708 O O . GLU A 1 93 ? -3.283 10.152 14.629 1.00 72.31 93 GLU A O 1
#

Solvent-accessible surface area (backbone atoms only — not comparable to full-atom values): 6357 Å² total; per-residue (Å²): 97,29,33,23,83,86,80,64,50,73,40,81,59,81,83,59,54,50,33,95,87,76,64,44,64,38,44,74,61,77,80,93,66,92,82,91,82,89,88,79,89,72,80,71,80,68,69,69,84,68,78,66,72,72,70,78,64,93,78,84,86,85,68,78,53,81,70,84,69,95,54,80,79,46,53,62,49,28,49,52,52,39,51,53,50,50,60,55,57,72,71,65,131

Secondary structure (DSSP, 8-state):
-EE-TTT--EE--SS--B-TTT-PBPEEPPP-----------------------------PPPPPP--SS-GGGHHHHHHHHHHHHHHHTT--

Radius of gyration: 22.17 Å; Cα contacts (8 Å, |Δi|>4): 68; chains: 1; bounding box: 49×48×43 Å

Sequence (93 aa):
MKRCPTCQRTYTDEMLKFCRADGATLVILPPASSDNEPTVDLSITQQGAETTQFRSSPSIAVLPFVHMSSDPDNDYFCDGLAEELLNALAKIE